Protein AF-A0A0L6JRN7-F1 (afdb_monomer_lite)

Organism: NCBI:txid398512

Secondary structure (DSSP, 8-state):
--HHHHHHHHT--TTS---HHHHHHHHHHHHHHHHHHHHHHGGGTT-HHHHHHHHHHHHHHHHHHHHHHHHHHHTT----HHHHHHHHHHHHHTS---

Structure (mmCIF, N/CA/C/O backbone):
data_AF-A0A0L6JRN7-F1
#
_entry.id   AF-A0A0L6JRN7-F1
#
loop_
_atom_site.group_PDB
_atom_site.id
_atom_site.type_symbol
_atom_site.label_atom_id
_atom_site.label_alt_id
_atom_site.label_comp_id
_atom_site.label_asym_id
_atom_site.label_entity_id
_atom_site.label_seq_id
_atom_site.pdbx_PDB_ins_code
_atom_site.Cartn_x
_atom_site.Cartn_y
_atom_site.Cartn_z
_atom_site.occupancy
_atom_site.B_iso_or_equiv
_atom_site.auth_seq_id
_atom_site.auth_comp_id
_atom_site.auth_asym_id
_atom_site.auth_atom_id
_atom_site.pdbx_PDB_model_num
ATOM 1 N N . MET A 1 1 ? 8.289 9.436 -8.224 1.00 49.84 1 MET A N 1
ATOM 2 C CA . MET A 1 1 ? 8.181 8.599 -7.015 1.00 49.84 1 MET A CA 1
ATOM 3 C C . MET A 1 1 ? 9.541 8.658 -6.345 1.00 49.84 1 MET A C 1
ATOM 5 O O . MET A 1 1 ? 10.486 8.159 -6.943 1.00 49.84 1 MET A O 1
ATOM 9 N N . SER A 1 2 ? 9.690 9.398 -5.243 1.00 51.69 2 SER A N 1
ATOM 10 C CA . SER A 1 2 ? 10.978 9.498 -4.543 1.00 51.69 2 SER A CA 1
ATOM 11 C C . SER A 1 2 ? 11.217 8.236 -3.713 1.00 51.69 2 SER A C 1
ATOM 13 O O . SER A 1 2 ? 10.282 7.649 -3.176 1.00 51.69 2 SER A O 1
ATOM 15 N N . GLU A 1 3 ? 12.476 7.822 -3.625 1.00 58.19 3 GLU A N 1
ATOM 16 C CA . GLU A 1 3 ? 12.970 6.688 -2.829 1.00 58.19 3 GLU A CA 1
ATOM 17 C C . GLU A 1 3 ? 12.564 6.795 -1.342 1.00 58.19 3 GLU A C 1
ATOM 19 O O . GLU A 1 3 ? 12.326 5.791 -0.677 1.00 58.19 3 GLU A O 1
ATOM 24 N N . GLU A 1 4 ? 12.357 8.026 -0.866 1.00 57.75 4 GLU A N 1
ATOM 25 C CA . GLU A 1 4 ? 11.887 8.373 0.481 1.00 57.75 4 GLU A CA 1
ATOM 26 C C . GLU A 1 4 ? 10.517 7.771 0.839 1.00 57.75 4 GLU A C 1
ATOM 28 O O . GLU A 1 4 ? 10.330 7.332 1.970 1.00 57.75 4 GLU A O 1
ATOM 33 N N . LEU A 1 5 ? 9.575 7.705 -0.111 1.00 53.41 5 LEU A N 1
ATOM 34 C CA . LEU A 1 5 ? 8.240 7.124 0.120 1.00 53.41 5 LEU A CA 1
ATOM 35 C C . LEU A 1 5 ? 8.268 5.594 0.187 1.00 53.41 5 LEU A C 1
ATOM 37 O O . LEU A 1 5 ? 7.389 4.982 0.777 1.00 53.41 5 LEU A O 1
ATOM 41 N N . PHE A 1 6 ? 9.255 4.960 -0.446 1.00 57.81 6 PHE A N 1
ATOM 42 C CA . PHE A 1 6 ? 9.408 3.509 -0.378 1.00 57.81 6 PHE A CA 1
ATOM 43 C C . PHE A 1 6 ? 10.060 3.087 0.943 1.00 57.81 6 PHE A C 1
ATOM 45 O O . PHE A 1 6 ? 9.637 2.114 1.563 1.00 57.81 6 PHE A O 1
ATOM 52 N N . GLU A 1 7 ? 11.059 3.842 1.404 1.00 62.97 7 GLU A N 1
ATOM 53 C CA . GLU A 1 7 ? 11.698 3.583 2.696 1.00 62.97 7 GLU A CA 1
ATOM 54 C C . GLU A 1 7 ? 10.754 3.873 3.881 1.00 62.97 7 GLU A C 1
ATOM 56 O O . GLU A 1 7 ? 10.804 3.143 4.871 1.00 62.97 7 GLU A O 1
ATOM 61 N N . SER A 1 8 ? 9.811 4.824 3.772 1.00 57.44 8 SER A N 1
ATOM 62 C CA . SER A 1 8 ? 8.807 5.063 4.829 1.00 57.44 8 SER A CA 1
ATOM 63 C C . SER A 1 8 ? 7.857 3.875 5.060 1.00 57.44 8 SER A C 1
ATOM 65 O O . SER A 1 8 ? 7.360 3.682 6.172 1.00 57.44 8 SER A O 1
ATOM 67 N N . CYS A 1 9 ? 7.636 3.033 4.045 1.00 54.00 9 CYS A N 1
ATOM 68 C CA . CYS A 1 9 ? 6.840 1.810 4.174 1.00 54.00 9 CYS A CA 1
ATOM 69 C C . CYS A 1 9 ? 7.602 0.663 4.858 1.00 54.00 9 CYS A C 1
ATOM 71 O O . CYS A 1 9 ? 6.982 -0.248 5.393 1.00 54.00 9 CYS A O 1
ATOM 73 N N . LYS A 1 10 ? 8.938 0.679 4.852 1.00 58.12 10 LYS A N 1
ATOM 74 C CA . LYS A 1 10 ? 9.773 -0.459 5.269 1.00 58.12 10 LYS A CA 1
ATOM 75 C C . LYS A 1 10 ? 9.998 -0.546 6.783 1.00 58.12 10 LYS A C 1
ATOM 77 O O . LYS A 1 10 ? 10.313 -1.618 7.291 1.00 58.12 10 LYS A O 1
ATOM 82 N N . GLU A 1 11 ? 9.845 0.564 7.504 1.00 55.91 11 GLU A N 1
ATOM 83 C CA . GLU A 1 11 ? 10.151 0.671 8.941 1.00 55.91 11 GLU A CA 1
ATOM 84 C C . GLU A 1 11 ? 8.913 0.616 9.857 1.00 55.91 11 GLU A C 1
ATOM 86 O O . GLU A 1 11 ? 8.950 1.088 10.996 1.00 55.91 11 GLU A O 1
ATOM 91 N N . GLN A 1 12 ? 7.786 0.061 9.403 1.00 56.91 12 GLN A N 1
ATOM 92 C CA . GLN A 1 12 ? 6.571 0.064 10.219 1.00 56.91 12 GLN A CA 1
ATOM 93 C C . GLN A 1 12 ? 6.553 -1.078 11.249 1.00 56.91 12 GLN A C 1
ATOM 95 O O . GLN A 1 12 ? 6.283 -2.234 10.938 1.00 56.91 12 GLN A O 1
ATOM 100 N N . ASP A 1 13 ? 6.815 -0.736 12.515 1.00 51.16 13 ASP A N 1
ATOM 101 C CA . ASP A 1 13 ? 6.573 -1.620 13.659 1.00 51.16 13 ASP A CA 1
ATOM 102 C C . ASP A 1 13 ? 5.087 -1.562 14.061 1.00 51.16 13 ASP A C 1
ATOM 104 O O . ASP A 1 13 ? 4.582 -0.545 14.550 1.00 51.16 13 ASP A O 1
ATOM 108 N N . PHE A 1 14 ? 4.364 -2.657 13.817 1.00 55.16 14 PHE A N 1
ATOM 109 C CA . PHE A 1 14 ? 2.925 -2.771 14.080 1.00 55.16 14 PHE A CA 1
ATOM 110 C C . PHE A 1 14 ? 2.590 -3.261 15.498 1.00 55.16 14 PHE A C 1
ATOM 112 O O . PHE A 1 14 ? 1.413 -3.343 15.848 1.00 55.16 14 PHE A O 1
ATOM 119 N N . ASN A 1 15 ? 3.594 -3.543 16.340 1.00 53.97 15 ASN A N 1
ATOM 120 C CA . ASN A 1 15 ? 3.398 -4.077 17.697 1.00 53.97 15 ASN A CA 1
ATOM 121 C C . ASN A 1 15 ? 3.176 -3.009 18.786 1.00 53.97 15 ASN A C 1
ATOM 123 O O . ASN A 1 15 ? 3.019 -3.344 19.962 1.00 53.97 15 ASN A O 1
ATOM 127 N N . GLY A 1 16 ? 3.161 -1.724 18.426 1.00 51.22 16 GLY A N 1
ATOM 128 C CA . GLY A 1 16 ? 2.882 -0.629 19.354 1.00 51.22 16 GLY A CA 1
ATOM 129 C C . GLY A 1 16 ? 1.386 -0.349 19.528 1.00 51.22 16 GLY A C 1
ATOM 130 O O 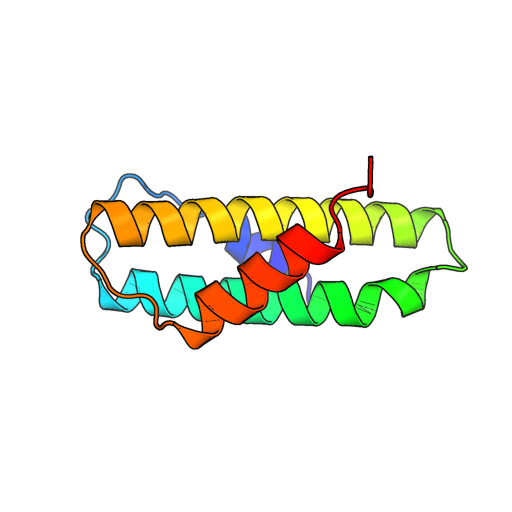. GLY A 1 16 ? 0.573 -0.594 18.634 1.00 51.22 16 GLY A O 1
ATOM 131 N N . THR A 1 17 ? 1.017 0.251 20.662 1.00 53.00 17 THR A N 1
ATOM 132 C CA . THR A 1 17 ? -0.294 0.884 20.888 1.00 53.00 17 THR A CA 1
ATOM 133 C C . THR A 1 17 ? -0.440 2.108 19.971 1.00 53.00 17 THR A C 1
ATOM 135 O O . THR A 1 17 ?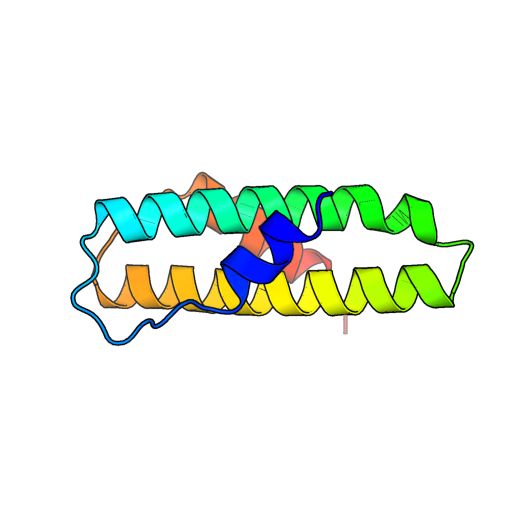 -0.366 3.248 20.412 1.00 53.00 17 THR A O 1
ATOM 138 N N . VAL A 1 18 ? -0.553 1.881 18.662 1.00 62.62 18 VAL A N 1
ATOM 139 C CA . VAL A 1 18 ? -0.755 2.928 17.655 1.00 62.62 18 VAL A CA 1
ATOM 140 C C . VAL A 1 18 ? -2.180 3.449 17.807 1.00 62.62 18 VAL A C 1
ATOM 142 O O . VAL A 1 18 ? -3.123 2.652 17.737 1.00 62.62 18 VAL A O 1
ATOM 145 N N . GLU A 1 19 ? -2.317 4.758 18.038 1.00 74.69 19 GLU A N 1
ATOM 146 C CA . GLU A 1 19 ? -3.607 5.450 18.099 1.00 74.69 19 GLU A CA 1
ATOM 147 C C . GLU A 1 19 ? -4.399 5.260 16.800 1.00 74.69 19 GLU A C 1
ATOM 149 O O . GLU A 1 19 ? -3.828 5.187 15.711 1.00 74.69 19 GLU A O 1
ATOM 154 N N . SER A 1 20 ? -5.726 5.190 16.909 1.00 76.88 20 SER A N 1
ATOM 155 C CA . SER A 1 20 ? -6.598 4.869 15.776 1.00 76.88 20 SER A CA 1
ATOM 156 C C . SER A 1 20 ? -6.474 5.848 14.607 1.00 76.88 20 SER A C 1
ATOM 158 O O . SER A 1 20 ? -6.499 5.418 13.459 1.00 76.88 20 SER A O 1
ATOM 160 N N . SER A 1 21 ? -6.292 7.141 14.888 1.00 79.31 21 SER A N 1
ATOM 161 C CA . SER A 1 21 ? -6.066 8.182 13.874 1.00 79.31 21 SER A CA 1
ATOM 162 C C . SER A 1 21 ? -4.781 7.940 13.084 1.00 79.31 21 SER A C 1
ATOM 164 O O . SER A 1 21 ? -4.800 7.959 11.861 1.00 79.31 21 SER A O 1
ATOM 166 N N . VAL A 1 22 ? -3.689 7.609 13.776 1.00 83.50 22 VAL A N 1
ATOM 167 C CA . VAL A 1 22 ? -2.388 7.327 13.153 1.00 83.50 22 VAL A CA 1
ATOM 168 C C . VAL A 1 22 ? -2.468 6.107 12.237 1.00 83.50 22 VAL A C 1
ATOM 170 O O . VAL A 1 22 ? -1.792 6.052 11.214 1.00 83.50 22 VAL A O 1
ATOM 173 N N . LEU A 1 23 ? -3.283 5.110 12.592 1.00 84.06 23 LEU A N 1
ATOM 174 C CA . LEU A 1 23 ? -3.472 3.934 11.748 1.00 84.06 23 LEU A CA 1
ATOM 175 C C . LEU A 1 23 ? -4.270 4.253 10.476 1.00 84.06 23 LEU A C 1
ATOM 177 O O . LEU A 1 23 ? -3.918 3.746 9.415 1.00 84.06 23 LEU A O 1
ATOM 181 N N . ILE A 1 24 ? -5.294 5.106 10.570 1.00 86.69 24 ILE A N 1
ATOM 182 C CA . ILE A 1 24 ? -6.059 5.575 9.405 1.00 86.69 24 ILE A CA 1
ATOM 183 C C . ILE A 1 24 ? -5.153 6.380 8.469 1.00 86.69 24 ILE A C 1
ATOM 185 O O . ILE A 1 24 ? -5.083 6.061 7.285 1.00 86.69 24 ILE A O 1
ATOM 189 N N . ASP A 1 25 ? -4.391 7.338 9.002 1.00 87.06 25 ASP A N 1
ATOM 190 C CA . ASP A 1 25 ? -3.470 8.161 8.207 1.00 87.06 25 ASP A CA 1
ATOM 191 C C . ASP A 1 25 ? -2.459 7.289 7.441 1.00 87.06 25 ASP A C 1
ATOM 193 O O . ASP A 1 25 ? -2.207 7.499 6.253 1.00 87.06 25 ASP A O 1
ATOM 197 N N . LYS A 1 26 ? -1.928 6.249 8.099 1.00 86.94 26 LYS A N 1
ATOM 198 C CA . LYS A 1 26 ? -1.022 5.273 7.475 1.00 86.94 26 LYS A CA 1
ATOM 199 C C . LYS A 1 26 ? -1.687 4.470 6.364 1.00 86.94 26 LYS A C 1
ATOM 201 O O . LYS A 1 26 ? -1.047 4.214 5.347 1.00 86.94 26 LYS A O 1
ATOM 206 N N . ILE A 1 27 ? -2.939 4.055 6.553 1.00 89.38 27 ILE A N 1
ATOM 207 C CA . ILE A 1 27 ? -3.695 3.337 5.522 1.00 89.38 27 ILE A CA 1
ATOM 208 C C . ILE A 1 27 ? -3.921 4.239 4.309 1.00 89.38 27 ILE A C 1
ATOM 210 O O . ILE A 1 27 ? -3.678 3.812 3.183 1.00 89.38 27 ILE A O 1
ATOM 214 N N . GLU A 1 28 ? -4.334 5.488 4.526 1.00 89.12 28 GLU A N 1
ATOM 215 C CA . GLU A 1 28 ? -4.540 6.444 3.439 1.00 89.12 28 GLU A CA 1
ATOM 216 C C . GLU A 1 28 ? -3.252 6.726 2.661 1.00 89.12 28 GLU A C 1
ATOM 218 O O . GLU A 1 28 ? -3.271 6.807 1.431 1.00 89.12 28 GLU A O 1
ATOM 223 N N . GLU A 1 29 ? -2.129 6.898 3.359 1.00 89.12 29 GLU A N 1
ATOM 224 C CA . GLU A 1 29 ? -0.832 7.119 2.724 1.00 89.12 29 GLU A CA 1
ATOM 225 C C . GLU A 1 29 ? -0.390 5.888 1.924 1.00 89.12 29 GLU A C 1
ATOM 227 O O . GLU A 1 29 ? -0.045 6.014 0.748 1.00 89.12 29 GLU A O 1
ATOM 232 N N . ALA A 1 30 ? -0.477 4.693 2.515 1.00 88.00 30 ALA A N 1
ATOM 233 C CA . ALA A 1 30 ? -0.133 3.446 1.840 1.00 88.00 30 ALA A CA 1
ATOM 234 C C . ALA A 1 30 ? -1.001 3.210 0.592 1.00 88.00 30 ALA A C 1
ATOM 236 O O . ALA A 1 30 ? -0.473 2.829 -0.454 1.00 88.00 30 ALA A O 1
ATOM 237 N N . TYR A 1 31 ? -2.304 3.505 0.663 1.00 89.88 31 TYR A N 1
ATOM 238 C CA . TYR A 1 31 ? -3.212 3.408 -0.481 1.00 89.88 31 TYR A CA 1
ATOM 239 C C . TYR A 1 31 ? -2.834 4.381 -1.607 1.00 89.88 31 TYR A C 1
ATOM 241 O O . TYR A 1 31 ? -2.727 3.968 -2.760 1.00 89.88 31 TYR A O 1
ATOM 249 N N . LYS A 1 32 ? -2.525 5.647 -1.290 1.00 89.31 32 LYS A N 1
ATOM 250 C CA . LYS A 1 32 ? -2.071 6.636 -2.291 1.00 89.31 32 LYS A CA 1
ATOM 251 C C . LYS A 1 32 ? -0.791 6.193 -3.002 1.00 89.31 32 LYS A C 1
ATOM 253 O O . LYS A 1 32 ? -0.633 6.410 -4.205 1.00 89.31 32 LYS A O 1
ATOM 258 N N . VAL A 1 33 ? 0.146 5.590 -2.268 1.00 87.38 33 VAL A N 1
ATOM 259 C CA . VAL A 1 33 ? 1.398 5.088 -2.852 1.00 87.38 33 VAL A CA 1
ATOM 260 C C . VAL A 1 33 ? 1.141 3.853 -3.717 1.00 87.38 33 VAL A C 1
ATOM 262 O O . VAL A 1 33 ? 1.707 3.768 -4.810 1.00 87.38 33 VAL A O 1
ATOM 265 N N . TYR A 1 34 ? 0.275 2.938 -3.268 1.00 89.62 34 TYR A N 1
ATOM 266 C CA . TYR A 1 34 ? -0.169 1.775 -4.041 1.00 89.62 34 TYR A CA 1
ATOM 267 C C . TYR A 1 34 ? -0.778 2.200 -5.385 1.00 89.62 34 TYR A C 1
ATOM 269 O O . TYR A 1 34 ? -0.235 1.841 -6.430 1.00 89.62 34 TYR A O 1
ATOM 277 N N . GLU A 1 35 ? -1.806 3.052 -5.363 1.00 87.88 35 GLU A N 1
ATOM 278 C CA . GLU A 1 35 ? -2.531 3.524 -6.555 1.00 87.88 35 GLU A CA 1
ATOM 279 C C . GLU A 1 35 ? -1.593 4.246 -7.540 1.00 87.88 35 GLU A C 1
ATOM 281 O O . GLU A 1 35 ? -1.613 4.022 -8.755 1.00 87.88 35 GLU A O 1
ATOM 286 N N . SER A 1 36 ? -0.699 5.092 -7.015 1.00 86.44 36 SER A N 1
ATOM 287 C CA . SER A 1 36 ? 0.315 5.781 -7.818 1.00 86.44 36 SER A CA 1
ATOM 288 C C . SER A 1 36 ? 1.292 4.803 -8.482 1.00 86.44 36 SER A C 1
ATOM 290 O O . SER A 1 36 ? 1.654 4.977 -9.651 1.00 86.44 36 SER A O 1
ATOM 292 N N . CYS A 1 37 ? 1.728 3.765 -7.757 1.00 84.94 37 CYS A N 1
ATOM 293 C CA . CYS A 1 37 ? 2.614 2.737 -8.295 1.00 84.94 37 CYS A CA 1
ATOM 294 C C . CYS A 1 37 ? 1.913 1.924 -9.388 1.00 84.94 37 CYS A C 1
ATOM 296 O O . CYS A 1 37 ? 2.496 1.736 -10.458 1.00 84.94 37 CYS A O 1
ATOM 298 N N . GLU A 1 38 ? 0.667 1.522 -9.154 1.00 87.12 38 GLU A N 1
ATOM 299 C CA . GLU A 1 38 ? -0.164 0.761 -10.089 1.00 87.12 38 GLU A CA 1
ATOM 300 C C . GLU A 1 38 ? -0.388 1.533 -11.392 1.00 87.12 38 GLU A C 1
ATOM 302 O O . GLU A 1 38 ? -0.013 1.068 -12.467 1.00 87.12 38 GLU A O 1
ATOM 307 N N . THR A 1 39 ? -0.838 2.786 -11.294 1.00 85.88 39 THR A N 1
ATOM 308 C CA . THR A 1 39 ? -1.037 3.676 -12.45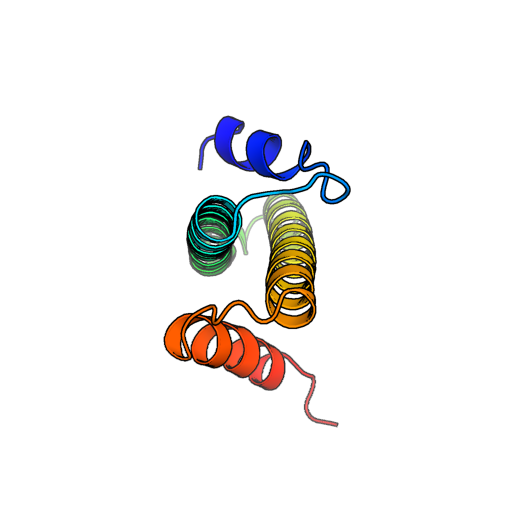2 1.00 85.88 39 THR A CA 1
ATOM 309 C C . THR A 1 39 ? 0.265 3.935 -13.224 1.00 85.88 39 THR A C 1
ATOM 311 O O . THR A 1 39 ? 0.265 4.294 -14.405 1.00 85.88 39 THR A O 1
ATOM 314 N N . SER A 1 40 ? 1.416 3.801 -12.562 1.00 80.69 40 SER A N 1
ATOM 315 C CA . SER A 1 40 ? 2.722 3.991 -13.191 1.00 80.69 40 SER A CA 1
ATOM 316 C C . SER A 1 40 ? 3.306 2.725 -13.818 1.00 80.69 40 SER A C 1
ATOM 318 O O . SER A 1 40 ? 4.292 2.846 -14.543 1.00 80.69 40 SER A O 1
ATOM 320 N N . LEU A 1 41 ? 2.725 1.546 -13.574 1.00 85.00 41 LEU A N 1
ATOM 321 C CA . LEU A 1 41 ? 3.295 0.260 -13.978 1.00 85.00 41 LEU A CA 1
ATOM 322 C C . LEU A 1 41 ? 3.435 0.150 -15.504 1.00 85.00 41 LEU A C 1
ATOM 324 O O . LEU A 1 41 ? 4.490 -0.237 -16.008 1.00 85.00 41 LEU A O 1
ATOM 328 N N . ASP A 1 42 ? 2.409 0.593 -16.232 1.00 83.25 42 ASP A N 1
ATOM 329 C CA . ASP A 1 42 ? 2.368 0.575 -17.699 1.00 83.25 42 ASP A CA 1
ATOM 330 C C . ASP A 1 42 ? 3.461 1.435 -18.341 1.00 83.25 42 ASP A C 1
ATOM 332 O O . ASP A 1 42 ? 3.880 1.174 -19.466 1.00 83.25 42 ASP A O 1
ATOM 336 N N . LYS A 1 43 ? 3.988 2.436 -17.623 1.00 86.19 43 LYS A N 1
ATOM 337 C CA . LYS A 1 43 ? 5.087 3.281 -18.125 1.00 86.19 43 LYS A CA 1
ATOM 338 C C . LYS A 1 43 ? 6.382 2.499 -18.309 1.00 86.19 43 LYS A C 1
ATOM 340 O O . LYS A 1 43 ? 7.248 2.937 -19.060 1.00 86.19 43 LYS A O 1
ATOM 345 N N . TRP A 1 44 ? 6.515 1.375 -17.613 1.00 83.38 44 TRP A N 1
ATOM 346 C CA . TRP A 1 44 ? 7.719 0.555 -17.608 1.00 83.38 44 TRP A CA 1
ATOM 347 C C . TRP A 1 44 ? 7.557 -0.7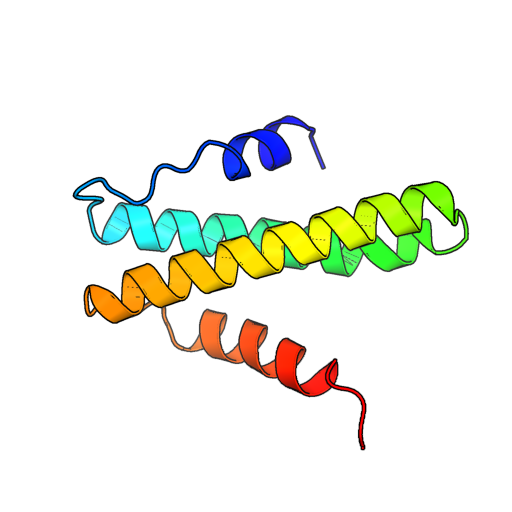23 -18.425 1.00 83.38 44 TRP A C 1
ATOM 349 O O . TRP A 1 44 ? 8.505 -1.488 -18.501 1.00 83.38 44 TRP A O 1
ATOM 359 N N . ILE A 1 45 ? 6.401 -0.964 -19.056 1.00 84.94 45 ILE A N 1
ATOM 360 C CA . ILE A 1 45 ? 6.079 -2.251 -19.695 1.00 84.94 45 ILE A CA 1
ATOM 361 C C . ILE A 1 45 ? 7.083 -2.677 -20.780 1.00 84.94 45 ILE A C 1
ATOM 363 O O . ILE A 1 45 ? 7.338 -3.870 -20.950 1.00 84.94 45 ILE A O 1
ATOM 367 N N . ASP A 1 46 ? 7.693 -1.706 -21.463 1.00 87.06 46 ASP A N 1
ATOM 368 C CA . ASP A 1 46 ? 8.684 -1.935 -22.519 1.00 87.06 46 ASP A CA 1
ATOM 369 C C . ASP A 1 46 ? 10.107 -2.185 -21.978 1.00 87.06 46 ASP A C 1
ATOM 371 O O . ASP A 1 46 ? 10.965 -2.692 -22.704 1.00 87.06 46 ASP A O 1
ATOM 375 N N . ASP A 1 47 ? 10.364 -1.876 -20.702 1.00 89.31 47 ASP A N 1
ATOM 376 C CA . ASP A 1 47 ? 11.603 -2.213 -20.001 1.00 89.31 47 ASP A CA 1
ATOM 377 C C . ASP A 1 47 ? 11.331 -3.332 -18.994 1.00 89.31 47 ASP A C 1
ATOM 379 O O . ASP A 1 47 ? 10.890 -3.117 -17.867 1.00 89.31 47 ASP A O 1
ATOM 383 N N . TYR A 1 48 ? 11.633 -4.565 -19.401 1.00 85.81 48 TYR A N 1
ATOM 384 C CA . TYR A 1 48 ? 11.389 -5.746 -18.576 1.00 85.81 48 TYR A CA 1
ATOM 385 C C . TYR A 1 48 ? 12.040 -5.672 -17.184 1.00 85.81 48 TYR A C 1
ATOM 387 O O . TYR A 1 48 ? 11.492 -6.228 -16.228 1.00 85.81 48 TYR A O 1
ATOM 395 N N . GLY A 1 49 ? 13.206 -5.027 -17.061 1.00 89.50 49 GLY A N 1
ATOM 396 C CA . GLY A 1 49 ? 13.919 -4.900 -15.793 1.00 89.50 49 GLY A CA 1
ATOM 397 C C . GLY A 1 49 ? 13.185 -3.960 -14.845 1.00 89.50 49 GLY A C 1
ATOM 398 O O . GLY A 1 49 ? 12.820 -4.361 -13.736 1.00 89.50 49 GLY A O 1
ATOM 399 N N . GLU A 1 50 ? 12.906 -2.748 -15.316 1.00 87.00 50 GLU A N 1
ATOM 400 C CA . GLU A 1 50 ? 12.178 -1.734 -14.548 1.00 87.00 50 GLU A CA 1
ATOM 401 C C . GLU A 1 50 ? 10.742 -2.178 -14.242 1.00 87.00 50 GLU A C 1
ATOM 403 O O . GLU A 1 50 ? 10.283 -2.045 -13.106 1.00 87.00 50 GLU A O 1
ATOM 408 N N . TYR A 1 51 ? 10.058 -2.818 -15.197 1.00 87.19 51 TYR A N 1
ATOM 409 C CA . TYR A 1 51 ? 8.727 -3.392 -14.995 1.00 87.19 51 TYR A CA 1
ATOM 410 C C . TYR A 1 51 ? 8.709 -4.413 -13.859 1.00 87.19 51 TYR A C 1
ATOM 412 O O . TYR A 1 51 ? 7.839 -4.371 -12.989 1.00 87.19 51 TYR A O 1
ATOM 420 N N . LYS A 1 52 ? 9.683 -5.332 -13.826 1.00 88.31 52 LYS A N 1
ATOM 421 C CA . LYS A 1 52 ? 9.772 -6.332 -12.754 1.00 88.31 52 LYS A CA 1
ATOM 422 C C . LYS A 1 52 ? 9.975 -5.690 -11.390 1.00 88.31 52 LYS A C 1
ATOM 424 O O . LYS A 1 52 ? 9.362 -6.130 -10.420 1.00 88.31 52 LYS A O 1
ATOM 429 N N . ILE A 1 53 ? 10.832 -4.674 -11.310 1.00 88.31 53 ILE A N 1
ATOM 430 C CA . ILE A 1 53 ? 11.090 -3.949 -10.063 1.00 88.31 53 ILE A CA 1
ATOM 431 C C . ILE A 1 53 ? 9.822 -3.221 -9.614 1.00 88.31 53 ILE A C 1
ATOM 433 O O . ILE A 1 53 ? 9.430 -3.337 -8.454 1.00 88.31 53 ILE A O 1
ATOM 437 N N . ALA A 1 54 ? 9.152 -2.517 -10.527 1.00 86.00 54 ALA A N 1
ATOM 438 C CA . ALA A 1 54 ? 7.900 -1.825 -10.248 1.00 86.00 54 ALA A CA 1
ATOM 439 C C . ALA A 1 54 ? 6.803 -2.797 -9.786 1.00 86.00 54 ALA A C 1
ATOM 441 O O . ALA A 1 54 ? 6.112 -2.520 -8.809 1.00 86.00 54 ALA A O 1
ATOM 442 N N . LYS A 1 55 ? 6.705 -3.976 -10.412 1.00 89.06 55 LYS A N 1
ATOM 443 C CA . LYS A 1 55 ? 5.747 -5.016 -10.027 1.00 89.06 55 LYS A CA 1
ATOM 444 C C . LYS A 1 55 ? 6.020 -5.580 -8.633 1.00 89.06 55 LYS A C 1
ATOM 446 O O . LYS A 1 55 ? 5.098 -5.677 -7.834 1.00 89.06 55 LYS A O 1
ATOM 451 N N . LEU A 1 56 ? 7.278 -5.887 -8.308 1.00 90.62 56 LEU A N 1
ATOM 452 C CA . LEU A 1 56 ? 7.653 -6.343 -6.963 1.00 90.62 56 LEU A CA 1
ATOM 453 C C . LEU A 1 56 ? 7.346 -5.288 -5.892 1.00 90.62 56 LEU A C 1
ATOM 455 O O . LEU A 1 56 ? 6.906 -5.626 -4.796 1.00 90.62 56 LEU A O 1
ATOM 459 N N . ARG A 1 57 ? 7.557 -4.004 -6.206 1.00 87.38 57 ARG A N 1
ATOM 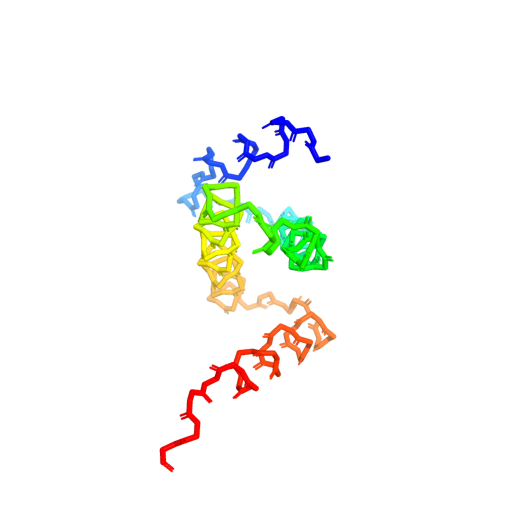460 C CA . ARG A 1 57 ? 7.192 -2.895 -5.313 1.00 87.38 57 ARG A CA 1
ATOM 461 C C . ARG A 1 57 ? 5.683 -2.807 -5.110 1.00 87.38 57 ARG A C 1
ATOM 463 O O . ARG A 1 57 ? 5.247 -2.650 -3.975 1.00 87.38 57 ARG A O 1
ATOM 470 N N . LEU A 1 58 ? 4.904 -2.941 -6.182 1.00 88.38 58 LEU A N 1
ATOM 471 C CA . LEU A 1 58 ? 3.446 -2.940 -6.109 1.00 88.38 58 LEU A CA 1
ATOM 472 C C . LEU A 1 58 ? 2.925 -4.103 -5.252 1.00 88.38 58 LEU A C 1
ATOM 474 O O . LEU A 1 58 ? 2.101 -3.890 -4.367 1.00 88.38 58 LEU A O 1
ATOM 478 N N . GLU A 1 59 ? 3.458 -5.312 -5.449 1.00 89.12 59 GLU A N 1
ATOM 479 C CA . GLU A 1 59 ? 3.123 -6.488 -4.635 1.00 89.12 59 GLU A CA 1
ATOM 480 C C . GLU A 1 59 ? 3.459 -6.268 -3.150 1.00 89.12 59 GLU A C 1
ATOM 482 O O . GLU A 1 59 ? 2.653 -6.594 -2.280 1.00 89.12 59 GLU A O 1
ATOM 487 N N . PHE A 1 60 ? 4.610 -5.662 -2.843 1.00 88.38 60 PHE A N 1
ATOM 488 C CA . PHE A 1 60 ? 4.977 -5.312 -1.469 1.00 88.38 60 PHE A CA 1
ATOM 489 C C . PHE A 1 60 ? 3.994 -4.314 -0.838 1.00 88.38 60 PHE A C 1
ATOM 491 O O . PHE A 1 60 ? 3.477 -4.566 0.249 1.00 88.38 60 PHE A O 1
ATOM 498 N N . LEU A 1 61 ? 3.686 -3.215 -1.535 1.00 88.12 61 LEU A N 1
ATOM 499 C CA . LEU A 1 61 ? 2.739 -2.196 -1.066 1.00 88.12 61 LEU A CA 1
ATOM 500 C C . LEU A 1 61 ? 1.345 -2.783 -0.834 1.00 88.12 61 LEU A C 1
ATOM 502 O O . LEU A 1 61 ? 0.691 -2.463 0.156 1.00 88.12 61 LEU A O 1
ATOM 506 N N . ARG A 1 62 ? 0.915 -3.696 -1.711 1.00 88.62 62 ARG A N 1
ATOM 507 C CA . ARG A 1 62 ? -0.334 -4.441 -1.553 1.00 88.62 62 ARG A CA 1
ATOM 508 C C . ARG A 1 62 ? -0.351 -5.242 -0.255 1.00 88.62 62 ARG A C 1
ATOM 510 O O . ARG A 1 62 ? -1.331 -5.194 0.485 1.00 88.62 62 ARG A O 1
ATOM 517 N N . HIS A 1 63 ? 0.718 -5.986 0.023 1.00 88.31 63 HIS A N 1
ATOM 518 C CA . HIS A 1 63 ? 0.837 -6.766 1.252 1.00 88.31 63 HIS A CA 1
ATOM 519 C C . HIS A 1 63 ? 0.809 -5.882 2.505 1.00 88.31 63 HIS A C 1
ATOM 521 O O . HIS A 1 63 ? 0.095 -6.207 3.454 1.00 88.31 63 HIS A O 1
ATOM 527 N N . GLU A 1 64 ? 1.525 -4.758 2.491 1.00 86.81 64 GLU A N 1
ATOM 528 C CA . GLU A 1 64 ? 1.522 -3.783 3.588 1.00 86.81 64 GLU A CA 1
ATOM 529 C C . GLU A 1 64 ? 0.129 -3.197 3.830 1.00 86.81 64 GLU A C 1
ATOM 531 O O . GLU A 1 64 ? -0.362 -3.199 4.961 1.00 86.81 64 GLU A O 1
ATOM 536 N N . LEU A 1 65 ? -0.563 -2.778 2.768 1.00 87.62 65 LEU A N 1
ATOM 537 C CA . LEU A 1 65 ? -1.906 -2.219 2.882 1.00 87.62 65 LEU A CA 1
ATOM 538 C C . LEU A 1 65 ? -2.909 -3.239 3.444 1.00 87.62 65 LEU A C 1
ATOM 540 O O . LEU A 1 65 ? -3.712 -2.901 4.313 1.00 87.62 65 LEU A O 1
ATOM 544 N N . ILE A 1 66 ? -2.822 -4.507 3.026 1.00 88.81 66 ILE A N 1
ATOM 545 C CA . ILE A 1 66 ? -3.635 -5.595 3.594 1.00 88.81 66 ILE A CA 1
ATOM 546 C C . ILE A 1 66 ? -3.378 -5.744 5.099 1.00 88.81 66 ILE A C 1
ATOM 548 O O . ILE A 1 66 ? -4.326 -5.912 5.868 1.00 88.81 66 ILE A O 1
ATOM 552 N N . ASN A 1 67 ? -2.117 -5.708 5.530 1.00 88.38 67 ASN A N 1
ATOM 553 C CA . ASN A 1 67 ? -1.762 -5.852 6.942 1.00 88.38 67 ASN A CA 1
ATOM 554 C C . ASN A 1 67 ? -2.278 -4.675 7.775 1.00 88.38 67 ASN A C 1
ATOM 556 O O . ASN A 1 67 ? -2.831 -4.888 8.853 1.00 88.38 67 ASN A O 1
ATOM 560 N N . LEU A 1 68 ? -2.161 -3.453 7.256 1.00 88.19 68 LEU A N 1
ATOM 561 C CA . LEU A 1 68 ? -2.681 -2.244 7.888 1.00 88.19 68 LEU A CA 1
ATOM 562 C C . LEU A 1 68 ? -4.206 -2.287 8.052 1.00 88.19 68 LEU A C 1
ATOM 564 O O . LEU A 1 68 ? -4.717 -2.020 9.141 1.00 88.19 68 LEU A O 1
ATOM 568 N N . ILE A 1 69 ? -4.931 -2.674 6.997 1.00 88.19 69 ILE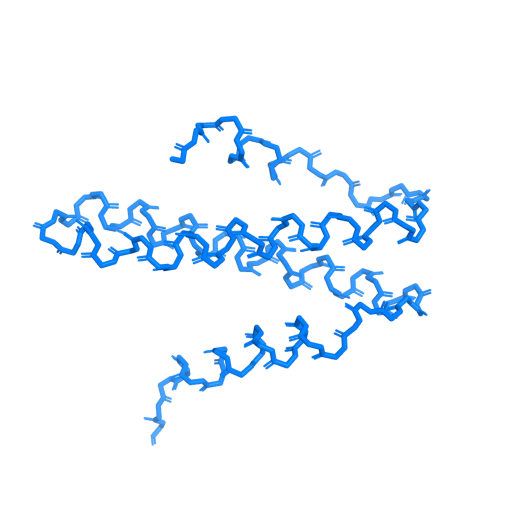 A N 1
ATOM 569 C CA . ILE A 1 69 ? -6.391 -2.820 7.037 1.00 88.19 69 ILE A CA 1
ATOM 570 C C . ILE A 1 69 ? -6.793 -3.878 8.070 1.00 88.19 69 ILE A C 1
ATOM 572 O O . ILE A 1 69 ? -7.662 -3.617 8.900 1.00 88.19 69 ILE A O 1
ATOM 576 N N . LYS A 1 70 ? -6.128 -5.040 8.085 1.00 87.38 70 LYS A N 1
ATOM 577 C CA . LYS A 1 70 ? -6.382 -6.088 9.088 1.00 87.38 70 LYS A CA 1
ATOM 578 C C . LYS A 1 70 ? -6.121 -5.600 10.510 1.00 87.38 70 LYS A C 1
ATOM 580 O O . LYS A 1 70 ? -6.947 -5.820 11.389 1.00 87.38 70 LYS A O 1
ATOM 585 N N . ALA A 1 71 ? -5.017 -4.890 10.735 1.00 86.44 71 ALA A N 1
ATOM 586 C CA . ALA A 1 71 ? -4.698 -4.321 12.041 1.00 86.44 71 ALA A CA 1
ATOM 587 C C . ALA A 1 71 ? -5.752 -3.296 12.501 1.00 86.44 71 ALA A C 1
ATOM 589 O O . ALA A 1 71 ? -6.029 -3.189 13.697 1.00 86.44 71 ALA A O 1
ATOM 590 N N . ALA A 1 72 ? -6.352 -2.545 11.573 1.00 86.56 72 ALA A N 1
ATOM 591 C CA . ALA A 1 72 ? -7.452 -1.636 11.880 1.00 86.56 72 ALA A CA 1
ATOM 592 C C . ALA A 1 72 ? -8.737 -2.397 12.229 1.00 86.56 72 ALA A C 1
ATOM 594 O O . ALA A 1 72 ? -9.378 -2.083 13.233 1.00 86.56 72 ALA A O 1
ATOM 595 N N . GLU A 1 73 ? -9.067 -3.444 11.471 1.00 86.44 73 GLU A N 1
ATOM 596 C CA . GLU A 1 73 ? -10.222 -4.310 11.732 1.00 86.44 73 GLU A CA 1
ATOM 597 C C . GLU A 1 73 ? -10.135 -5.008 13.093 1.00 86.44 73 GLU A C 1
ATOM 599 O O . GLU A 1 73 ? -11.103 -4.993 13.853 1.00 86.44 73 GLU A O 1
ATOM 604 N N . GLU A 1 74 ? -8.969 -5.548 13.452 1.00 87.25 74 GLU A N 1
ATOM 605 C CA . GLU A 1 74 ? -8.721 -6.172 14.760 1.00 87.25 74 GLU A CA 1
ATOM 606 C C . GLU A 1 74 ? -8.908 -5.192 15.929 1.00 87.25 74 GLU A C 1
ATOM 608 O O . GLU A 1 74 ? -9.296 -5.589 17.030 1.00 87.25 74 GLU A O 1
ATOM 613 N N . LYS A 1 75 ? -8.672 -3.899 15.687 1.00 85.50 75 LYS A N 1
ATOM 614 C CA . LYS A 1 75 ? -8.874 -2.812 16.655 1.00 85.50 75 LYS A CA 1
ATOM 615 C C . LYS A 1 75 ? -10.287 -2.217 16.617 1.00 85.50 75 LYS A C 1
ATOM 617 O O . LYS A 1 75 ? -10.573 -1.311 17.398 1.00 85.50 75 LYS A O 1
ATOM 622 N N . GLY A 1 76 ? -11.166 -2.702 15.736 1.00 84.25 76 GLY A N 1
ATOM 623 C CA . GLY A 1 76 ? -12.516 -2.166 15.546 1.00 84.25 76 GLY A CA 1
ATOM 624 C C . GLY A 1 76 ? -12.540 -0.757 14.944 1.00 84.25 76 GLY A C 1
ATOM 625 O O . GLY A 1 76 ? -13.484 -0.007 15.186 1.00 84.25 76 GLY A O 1
ATOM 626 N N . ILE A 1 77 ? -11.492 -0.379 14.210 1.00 84.31 77 ILE A N 1
ATOM 627 C CA . ILE A 1 77 ? -11.377 0.913 13.534 1.00 84.31 77 ILE A CA 1
ATOM 628 C C . ILE A 1 77 ? -11.991 0.780 12.143 1.00 84.31 77 ILE A C 1
ATOM 630 O O . ILE A 1 77 ? -11.598 -0.085 11.358 1.00 84.31 77 ILE A O 1
ATOM 634 N N . ASP A 1 78 ? -12.948 1.651 11.842 1.00 82.06 78 ASP A N 1
ATOM 635 C CA . ASP A 1 78 ? -13.502 1.760 10.501 1.00 82.06 78 ASP A CA 1
ATOM 636 C C . ASP A 1 78 ? -12.543 2.558 9.607 1.00 82.06 78 ASP A C 1
ATOM 638 O O . ASP A 1 78 ? -12.170 3.687 9.921 1.00 82.06 78 ASP A O 1
ATOM 642 N N . VAL A 1 79 ? -12.119 1.931 8.514 1.00 74.69 79 VAL A N 1
ATOM 643 C CA . VAL A 1 79 ? -11.149 2.467 7.545 1.00 74.69 79 VAL A CA 1
ATOM 644 C C . VAL A 1 79 ? -11.866 3.212 6.407 1.00 74.69 79 VAL A C 1
ATOM 646 O O . VAL A 1 79 ? -11.229 3.761 5.515 1.00 74.69 79 VAL A O 1
ATOM 649 N N . GLY A 1 80 ? -13.200 3.271 6.450 1.00 75.62 80 GLY A N 1
ATOM 650 C CA . GLY A 1 80 ? -14.018 3.830 5.386 1.00 75.62 80 GLY A CA 1
ATOM 651 C C . GLY A 1 80 ? -14.230 2.815 4.266 1.00 75.62 80 GLY A C 1
ATOM 652 O O . GLY A 1 80 ? -13.294 2.180 3.769 1.00 75.62 80 GLY A O 1
ATOM 653 N N . ASP A 1 81 ? -15.488 2.669 3.855 1.00 71.25 81 ASP A N 1
ATOM 654 C CA . ASP A 1 81 ? -15.891 1.715 2.819 1.00 71.25 81 ASP A CA 1
ATOM 655 C C . ASP A 1 81 ? -15.255 2.022 1.455 1.00 71.25 81 ASP A C 1
ATOM 657 O O . ASP A 1 81 ? -15.056 1.106 0.662 1.00 71.25 81 ASP A O 1
ATOM 661 N N . ASP A 1 82 ? -14.872 3.274 1.193 1.00 73.56 82 ASP A N 1
ATOM 662 C CA . ASP A 1 82 ? -14.312 3.699 -0.093 1.00 73.56 82 ASP A CA 1
ATOM 663 C C . ASP A 1 82 ? -12.941 3.059 -0.375 1.00 73.56 82 ASP A C 1
ATOM 665 O O . ASP A 1 82 ? -12.729 2.521 -1.461 1.00 73.56 82 ASP A O 1
ATOM 669 N N . ILE A 1 83 ? -12.028 3.042 0.608 1.00 76.25 83 ILE A N 1
ATOM 670 C CA . ILE A 1 83 ? -10.684 2.452 0.448 1.00 76.25 83 ILE A CA 1
ATOM 671 C C . ILE A 1 83 ? -10.787 0.931 0.360 1.00 76.25 83 ILE A C 1
ATOM 673 O O . ILE A 1 83 ? -10.179 0.316 -0.515 1.00 76.25 83 ILE A O 1
ATOM 677 N N . LYS A 1 84 ? -11.592 0.313 1.236 1.00 73.62 84 LYS A N 1
ATOM 678 C CA . LYS A 1 84 ? -11.805 -1.139 1.207 1.00 73.62 84 LYS A CA 1
ATOM 679 C C . LYS A 1 84 ? -12.451 -1.561 -0.110 1.00 73.62 84 LYS A C 1
ATOM 681 O O . LYS A 1 84 ? -11.964 -2.478 -0.762 1.00 73.62 84 LYS A O 1
ATOM 686 N N . SER A 1 85 ? -13.520 -0.888 -0.528 1.00 73.62 85 SER A N 1
ATOM 687 C CA . SER A 1 85 ? -14.224 -1.234 -1.758 1.00 73.62 85 SER A CA 1
ATOM 688 C C . SER A 1 85 ? -13.365 -1.018 -2.997 1.00 73.62 85 SER A C 1
ATOM 690 O O . SER A 1 85 ? -13.491 -1.816 -3.919 1.00 73.62 85 SER A O 1
ATOM 692 N N . ALA A 1 86 ? -12.543 0.031 -3.060 1.00 75.00 86 ALA A N 1
ATOM 693 C CA . ALA A 1 86 ? -11.670 0.264 -4.207 1.00 75.00 86 ALA A CA 1
ATOM 694 C C . ALA A 1 86 ? -10.578 -0.813 -4.287 1.00 75.00 86 ALA A C 1
ATOM 696 O O . ALA A 1 86 ? -10.503 -1.555 -5.264 1.00 75.00 86 ALA A O 1
ATOM 697 N N . PHE A 1 87 ? -9.837 -0.999 -3.194 1.00 78.50 87 PHE A N 1
ATOM 698 C CA . PHE A 1 87 ? -8.701 -1.912 -3.146 1.00 78.50 87 PHE A CA 1
ATOM 699 C C . PHE A 1 87 ? -9.090 -3.397 -3.266 1.00 78.50 87 PHE A C 1
ATOM 701 O O . PHE A 1 87 ? -8.431 -4.172 -3.962 1.00 78.50 87 PHE A O 1
ATOM 708 N N . PHE A 1 88 ? -10.169 -3.833 -2.602 1.00 75.12 88 PHE A N 1
ATOM 709 C CA . PHE A 1 88 ? -10.599 -5.236 -2.671 1.00 75.12 88 PHE A CA 1
ATOM 710 C C . PHE A 1 88 ? -11.312 -5.583 -3.980 1.00 75.12 88 PHE A C 1
ATOM 712 O O . PHE A 1 88 ? -11.231 -6.728 -4.421 1.00 75.12 88 PHE A O 1
ATOM 719 N N . LYS A 1 89 ? -11.955 -4.616 -4.642 1.00 70.44 89 LYS A N 1
ATOM 720 C CA . LYS A 1 89 ? -12.522 -4.832 -5.979 1.00 70.44 89 LYS A CA 1
ATOM 721 C C . LYS A 1 89 ? -11.424 -5.074 -7.018 1.00 70.44 89 LYS A C 1
ATOM 723 O O . LYS A 1 89 ? -11.554 -5.972 -7.842 1.00 70.44 89 LYS A O 1
ATOM 728 N N . GLU A 1 90 ? -10.319 -4.340 -6.933 1.00 63.31 90 GLU A N 1
ATOM 729 C CA . GLU A 1 90 ? -9.146 -4.542 -7.797 1.00 63.31 90 GLU A CA 1
ATOM 730 C C . GLU A 1 90 ? -8.474 -5.907 -7.557 1.00 63.31 90 GLU A C 1
ATOM 732 O O . GLU A 1 90 ? -8.054 -6.577 -8.499 1.00 63.31 90 GLU A O 1
ATOM 737 N N . LEU A 1 91 ? -8.450 -6.387 -6.306 1.00 64.25 91 LEU A N 1
ATOM 738 C CA . LEU A 1 91 ? -8.013 -7.748 -5.952 1.00 64.25 91 LEU A CA 1
ATOM 739 C C . LEU A 1 91 ? -8.858 -8.857 -6.603 1.00 64.25 91 LEU A C 1
ATOM 741 O O . LEU A 1 91 ? -8.322 -9.898 -7.000 1.00 64.25 91 LEU A O 1
ATOM 745 N N . GLU A 1 92 ? -10.171 -8.657 -6.707 1.00 61.88 92 GLU A N 1
ATOM 746 C CA . GLU A 1 92 ? -11.071 -9.605 -7.370 1.00 61.88 92 GLU A CA 1
ATOM 747 C C . GLU A 1 92 ? -10.892 -9.596 -8.896 1.00 61.88 92 GLU A C 1
ATOM 749 O O . GLU A 1 92 ? -10.910 -10.663 -9.514 1.00 61.88 92 GLU A O 1
ATOM 754 N N . ASP A 1 93 ? -10.650 -8.426 -9.497 1.00 58.28 93 ASP A N 1
ATOM 755 C CA . ASP A 1 93 ? -10.450 -8.277 -10.946 1.00 58.28 93 ASP A CA 1
ATOM 756 C C . ASP A 1 93 ? -9.092 -8.832 -11.433 1.00 58.28 93 ASP A C 1
ATOM 758 O O . ASP A 1 93 ? -8.996 -9.326 -12.561 1.00 58.28 93 ASP A O 1
ATOM 762 N N . GLU A 1 94 ? -8.054 -8.829 -10.588 1.00 55.66 94 GLU A N 1
ATOM 763 C CA . GLU A 1 94 ? -6.743 -9.430 -10.892 1.00 55.66 94 GLU A CA 1
ATOM 764 C C . GLU A 1 94 ? -6.670 -10.952 -10.669 1.00 55.66 94 GLU A C 1
ATOM 766 O O . GLU A 1 94 ? -5.701 -11.603 -11.080 1.00 55.66 94 GLU A O 1
ATOM 771 N N . SER A 1 95 ? -7.677 -11.550 -10.026 1.00 45.38 95 SER A N 1
ATOM 772 C CA . SER A 1 95 ? -7.715 -12.998 -9.825 1.00 45.38 95 SER A CA 1
ATOM 773 C C . SER A 1 95 ? -7.919 -13.703 -11.174 1.00 45.38 95 SER A C 1
ATOM 775 O O . SER A 1 95 ? -8.874 -13.393 -11.893 1.00 45.38 95 SER A O 1
ATOM 777 N N . PRO A 1 96 ? -7.057 -14.664 -11.568 1.00 41.03 96 PRO A N 1
ATOM 778 C CA . PRO A 1 96 ? -7.219 -15.348 -12.841 1.00 41.03 96 PRO A CA 1
ATOM 779 C C . PRO A 1 96 ? -8.576 -16.053 -12.849 1.00 41.03 96 PRO A C 1
ATOM 781 O O . PRO A 1 96 ? -8.853 -16.887 -11.985 1.00 41.03 96 PRO A O 1
ATOM 784 N N . LYS A 1 97 ? -9.428 -15.706 -13.821 1.00 40.84 97 LYS A N 1
ATOM 785 C CA . LYS A 1 97 ? -10.671 -16.438 -14.082 1.00 40.84 97 LYS A CA 1
ATOM 786 C C . LYS A 1 97 ? -10.299 -17.899 -14.350 1.00 40.84 97 LYS A C 1
ATOM 788 O O . LYS A 1 97 ? -9.667 -18.185 -15.367 1.00 40.84 97 LYS A O 1
ATOM 793 N N . LEU A 1 98 ? -10.630 -18.760 -13.385 1.00 35.16 98 LEU A N 1
ATOM 794 C CA . LEU A 1 98 ? -10.520 -20.220 -13.453 1.00 35.16 98 LEU A CA 1
ATOM 795 C C . LEU A 1 98 ? -11.233 -20.783 -14.687 1.00 35.16 98 LEU A C 1
ATOM 797 O O . LEU A 1 98 ? -12.338 -20.287 -15.008 1.00 35.16 98 LEU A O 1
#

Foldseek 3Di:
DDPVLLVVLVPDDLPDPDDLVNLLVVLVSLLVVLVVLVVCLVVCPVPPVVNVVSVVSNVSSLVSSVVSVVSCVVVVHDSDPVSVVVSVVVVVVPPPDD

pLDDT: mean 76.29, std 14.73, range [35.16, 90.62]

Sequence (98 aa):
MSEELFESCKEQDFNGTVESSVLIDKIEEAYKVYESCETSLDKWIDDYGEYKIAKLRLEFLRHELINLIKAAEEKGIDVGDDIKSAFFKELEDESPKL

Radius of gyration: 14.43 Å; chains: 1; bounding box: 30×30×43 Å